Protein AF-Q95S35-F1 (afdb_monomer_lite)

Structure (mmCIF, N/CA/C/O backbone):
data_AF-Q95S35-F1
#
_entry.id   AF-Q95S35-F1
#
loop_
_atom_site.group_PDB
_atom_site.id
_atom_site.type_symbol
_atom_site.label_atom_id
_atom_site.label_alt_id
_atom_site.label_comp_id
_atom_site.label_asym_id
_atom_site.label_entity_id
_atom_site.label_seq_id
_atom_site.pdbx_PDB_ins_code
_atom_site.Cartn_x
_atom_site.Cartn_y
_atom_site.Cartn_z
_atom_site.occupancy
_atom_site.B_iso_or_equiv
_atom_site.auth_seq_id
_atom_site.auth_comp_id
_atom_site.auth_asym_id
_atom_site.auth_atom_id
_atom_site.pdbx_PDB_model_num
ATOM 1 N N . MET A 1 1 ? -9.728 0.705 -8.463 1.00 83.88 1 MET A N 1
ATOM 2 C CA . MET A 1 1 ? -9.056 1.647 -9.399 1.00 83.88 1 MET A CA 1
ATOM 3 C C . MET A 1 1 ? -8.143 0.856 -10.337 1.00 83.88 1 MET A C 1
ATOM 5 O O . MET A 1 1 ? -7.482 -0.050 -9.849 1.00 83.88 1 MET A O 1
ATOM 9 N N . VAL A 1 2 ? -8.107 1.145 -11.646 1.00 93.69 2 VAL A N 1
ATOM 10 C CA . VAL A 1 2 ? -7.229 0.457 -12.625 1.00 93.69 2 VAL A CA 1
ATOM 11 C C . VAL A 1 2 ? -6.311 1.479 -13.291 1.00 93.69 2 VAL A C 1
ATOM 13 O O . VAL A 1 2 ? -6.797 2.504 -13.760 1.00 93.69 2 VAL A O 1
ATOM 16 N N . TYR A 1 3 ? -5.009 1.204 -13.352 1.00 92.81 3 TYR A N 1
ATOM 17 C CA . TYR A 1 3 ? -4.012 2.102 -13.947 1.00 92.81 3 TYR A CA 1
ATOM 18 C C . TYR A 1 3 ? -2.842 1.329 -14.575 1.00 92.81 3 TYR A C 1
ATOM 20 O O . TYR A 1 3 ? -2.779 0.098 -14.523 1.00 92.81 3 TYR A O 1
ATOM 28 N N . ARG A 1 4 ? -1.932 2.062 -15.227 1.00 94.25 4 ARG A N 1
ATOM 29 C CA . ARG A 1 4 ? -0.715 1.526 -15.847 1.00 94.25 4 ARG A CA 1
ATOM 30 C C . ARG A 1 4 ? 0.497 1.874 -14.988 1.00 94.25 4 ARG A C 1
ATOM 32 O O . ARG A 1 4 ? 0.725 3.047 -14.716 1.00 94.25 4 ARG A O 1
ATOM 39 N N . SER A 1 5 ? 1.253 0.863 -14.572 1.00 92.44 5 SER A N 1
ATOM 40 C CA . SER A 1 5 ? 2.512 1.005 -13.834 1.00 92.44 5 SER A CA 1
ATOM 41 C C . SER A 1 5 ? 3.710 0.797 -14.768 1.00 92.44 5 SER A C 1
ATOM 43 O O . SER A 1 5 ? 3.579 0.150 -15.809 1.00 92.44 5 SER A O 1
ATOM 45 N N . GLY A 1 6 ? 4.868 1.368 -14.420 1.00 90.50 6 GLY A N 1
ATOM 46 C CA . GLY A 1 6 ? 6.092 1.252 -15.224 1.00 90.50 6 GLY A CA 1
ATOM 47 C C . GLY A 1 6 ? 5.921 1.783 -16.650 1.00 90.50 6 GLY A C 1
ATOM 48 O O . GLY A 1 6 ? 6.322 1.131 -17.616 1.00 90.50 6 GLY A O 1
ATOM 49 N N . VAL A 1 7 ? 5.247 2.927 -16.811 1.00 90.62 7 VAL A N 1
ATOM 50 C CA . VAL A 1 7 ? 5.074 3.554 -18.128 1.00 90.62 7 VAL A CA 1
ATOM 51 C C . VAL A 1 7 ? 6.456 3.924 -18.675 1.00 90.62 7 VAL A C 1
ATOM 53 O O . VAL A 1 7 ? 7.245 4.560 -17.984 1.00 90.62 7 VAL A O 1
ATOM 56 N N . GLY A 1 8 ? 6.758 3.484 -19.897 1.00 92.38 8 GLY A N 1
ATOM 57 C CA . GLY A 1 8 ? 8.081 3.614 -20.519 1.00 92.38 8 GLY A CA 1
ATOM 58 C C . GLY A 1 8 ? 8.943 2.349 -20.447 1.00 92.38 8 GLY A C 1
ATOM 59 O O . GLY A 1 8 ? 9.859 2.218 -21.249 1.00 92.38 8 GLY A O 1
ATOM 60 N N . SER A 1 9 ? 8.624 1.397 -19.561 1.00 93.50 9 SER A N 1
ATOM 61 C CA . SER A 1 9 ? 9.297 0.092 -19.498 1.00 93.50 9 SER A CA 1
ATOM 62 C C . SER A 1 9 ? 8.356 -1.066 -19.828 1.00 93.50 9 SER A C 1
ATOM 64 O O . SER A 1 9 ? 8.545 -1.733 -20.839 1.00 93.50 9 SER A O 1
ATOM 66 N N . SER A 1 10 ? 7.322 -1.298 -19.016 1.00 93.69 10 SER A N 1
ATOM 67 C CA . SER A 1 10 ? 6.416 -2.449 -19.166 1.00 93.69 10 SER A CA 1
ATOM 68 C C . SER A 1 10 ? 4.968 -2.069 -19.466 1.00 93.69 10 SER A C 1
ATOM 70 O O . SER A 1 10 ? 4.256 -2.835 -20.113 1.00 93.69 10 SER A O 1
ATOM 72 N N . GLY A 1 11 ? 4.494 -0.909 -18.994 1.00 93.62 11 GLY A N 1
ATOM 73 C CA . GLY A 1 11 ? 3.079 -0.535 -19.110 1.00 93.62 11 GLY A CA 1
ATOM 74 C C . GLY A 1 11 ? 2.128 -1.552 -18.457 1.00 93.62 11 GLY A C 1
ATOM 75 O O . GLY A 1 11 ? 1.004 -1.768 -18.937 1.00 93.62 11 GLY A O 1
ATOM 76 N N . ALA A 1 12 ? 2.576 -2.201 -17.380 1.00 94.81 12 ALA A N 1
ATOM 77 C CA . ALA A 1 12 ? 1.829 -3.241 -16.687 1.00 94.81 12 ALA A CA 1
ATOM 78 C C . ALA A 1 12 ? 0.472 -2.716 -16.194 1.00 94.81 12 ALA A C 1
ATOM 80 O O . ALA A 1 12 ? 0.371 -1.623 -15.635 1.00 94.81 12 ALA A O 1
ATOM 81 N N . LYS A 1 13 ? -0.595 -3.492 -16.407 1.00 95.50 13 LYS A N 1
ATOM 82 C CA . LYS A 1 13 ? -1.930 -3.166 -15.892 1.00 95.50 13 LYS A CA 1
ATOM 83 C C . LYS A 1 13 ? -1.997 -3.558 -14.419 1.00 95.50 13 LYS A C 1
ATOM 85 O O . LYS A 1 13 ? -1.862 -4.734 -14.103 1.00 95.50 13 LYS A O 1
ATOM 90 N N . GLN A 1 14 ? -2.260 -2.593 -13.548 1.00 95.25 14 GLN A N 1
ATOM 91 C CA . GLN A 1 14 ? -2.424 -2.821 -12.117 1.00 95.25 14 GLN A CA 1
ATOM 92 C C . GLN A 1 14 ? -3.841 -2.441 -11.684 1.00 95.25 14 GLN A C 1
ATOM 94 O O . GLN A 1 14 ? -4.389 -1.424 -12.117 1.00 95.25 14 GLN A O 1
ATOM 99 N N . THR A 1 15 ? -4.437 -3.275 -10.833 1.00 96.25 15 THR A N 1
ATOM 100 C CA . THR A 1 15 ? -5.753 -3.035 -10.232 1.00 96.25 15 THR A CA 1
ATOM 101 C C . THR A 1 15 ? -5.589 -2.940 -8.724 1.00 96.25 15 THR A C 1
ATOM 103 O O . THR A 1 15 ? -4.959 -3.800 -8.119 1.00 96.25 15 THR A O 1
ATOM 106 N N . MET A 1 16 ? -6.148 -1.890 -8.130 1.00 95.69 16 MET A N 1
ATOM 107 C CA . MET A 1 16 ? -6.131 -1.646 -6.692 1.00 95.69 16 MET A CA 1
ATOM 108 C C . MET A 1 16 ? -7.524 -1.859 -6.100 1.00 95.69 16 MET A C 1
ATOM 110 O O . MET A 1 16 ? -8.508 -1.301 -6.612 1.00 95.69 16 MET A O 1
ATOM 114 N N . TYR A 1 17 ? -7.555 -2.632 -5.016 1.00 96.56 17 TYR A N 1
ATOM 115 C CA . TYR A 1 17 ? -8.720 -2.948 -4.195 1.00 96.56 17 TYR A CA 1
ATOM 116 C C . TYR A 1 17 ? -8.540 -2.365 -2.790 1.00 96.56 17 TYR A C 1
ATOM 118 O O . TYR A 1 17 ? -7.418 -2.105 -2.363 1.00 96.56 17 TYR A O 1
ATOM 126 N N . TYR A 1 18 ? -9.652 -2.157 -2.094 1.00 96.19 18 TYR A N 1
ATOM 127 C CA . TYR A 1 18 ? -9.701 -1.642 -0.730 1.00 96.19 18 TYR A CA 1
ATOM 128 C C . TYR A 1 18 ? -10.689 -2.482 0.077 1.00 96.19 18 TYR A C 1
ATOM 130 O O . TYR A 1 18 ? -11.750 -2.834 -0.441 1.00 96.19 18 TYR A O 1
ATOM 138 N N . CYS A 1 19 ? -10.346 -2.782 1.326 1.00 96.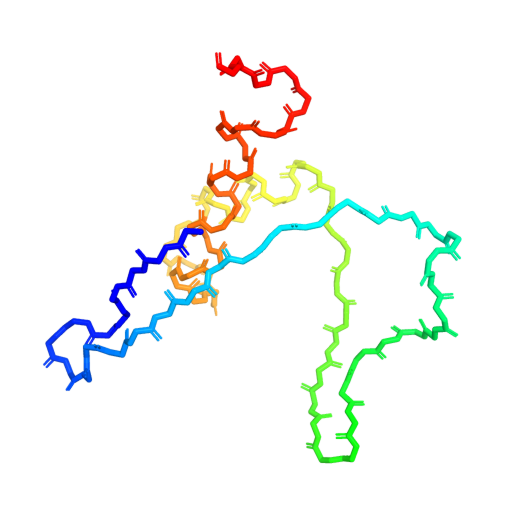38 19 CYS A N 1
ATOM 139 C CA . CYS A 1 19 ? -11.236 -3.419 2.287 1.00 96.38 19 CYS A CA 1
ATOM 140 C C . CYS A 1 19 ? -11.030 -2.803 3.673 1.00 96.38 19 CYS A C 1
ATOM 142 O O . CYS A 1 19 ? -9.944 -2.319 3.992 1.00 96.38 19 CYS A O 1
ATOM 144 N N . GLU A 1 20 ? -12.095 -2.804 4.465 1.00 95.94 20 GLU A N 1
ATOM 145 C CA . GLU A 1 20 ? -12.065 -2.462 5.884 1.00 95.94 20 GLU A CA 1
ATOM 146 C C . GLU A 1 20 ? -11.997 -3.772 6.663 1.00 95.94 20 GLU A C 1
ATOM 148 O O . GLU A 1 20 ? -12.723 -4.712 6.341 1.00 95.94 20 GLU A O 1
ATOM 153 N N . VAL A 1 21 ? -11.102 -3.838 7.644 1.00 95.75 21 VAL A N 1
ATOM 154 C CA . VAL A 1 21 ? -10.869 -5.027 8.467 1.00 95.75 21 VAL A CA 1
ATOM 155 C C . VAL A 1 21 ? -10.804 -4.635 9.935 1.00 95.75 21 VAL A C 1
ATOM 157 O O . VAL A 1 21 ? -10.511 -3.487 10.276 1.00 95.75 21 VAL A O 1
ATOM 160 N N . THR A 1 22 ? -11.075 -5.604 10.796 1.00 96.75 22 THR A N 1
ATOM 161 C CA . THR A 1 22 ? -10.975 -5.505 12.251 1.00 96.75 22 THR A CA 1
ATOM 162 C C . THR A 1 22 ? -10.088 -6.625 12.791 1.00 96.75 22 THR A C 1
ATOM 164 O O . THR A 1 22 ? -9.792 -7.589 12.085 1.00 96.75 22 THR A O 1
ATOM 167 N N . ASP A 1 23 ? -9.717 -6.559 14.070 1.00 96.25 23 ASP A N 1
ATOM 168 C CA . ASP A 1 23 ? -8.952 -7.638 14.714 1.00 96.25 23 ASP A CA 1
ATOM 169 C C . ASP A 1 23 ? -9.694 -8.983 14.717 1.00 96.25 23 ASP A C 1
ATOM 171 O O . ASP A 1 23 ? -9.062 -10.036 14.778 1.00 96.25 23 ASP A O 1
ATOM 175 N N . ALA A 1 24 ? -11.028 -8.973 14.605 1.00 97.38 24 ALA A N 1
ATOM 176 C CA . ALA A 1 24 ? -11.822 -10.194 14.499 1.00 97.38 24 ALA A CA 1
ATOM 177 C C . ALA A 1 24 ? -11.603 -10.938 13.167 1.00 97.38 24 ALA A C 1
ATOM 179 O O . ALA A 1 24 ? -11.835 -12.143 13.101 1.00 97.38 24 ALA A O 1
ATOM 180 N N . ASP A 1 25 ? -11.131 -10.244 12.127 1.00 95.50 25 ASP A N 1
ATOM 181 C CA . ASP A 1 25 ? -10.831 -10.827 10.814 1.00 95.50 25 ASP A CA 1
ATOM 182 C C . ASP A 1 25 ? -9.422 -11.459 10.763 1.00 95.50 25 ASP A C 1
ATOM 184 O O . ASP A 1 25 ? -9.042 -12.090 9.772 1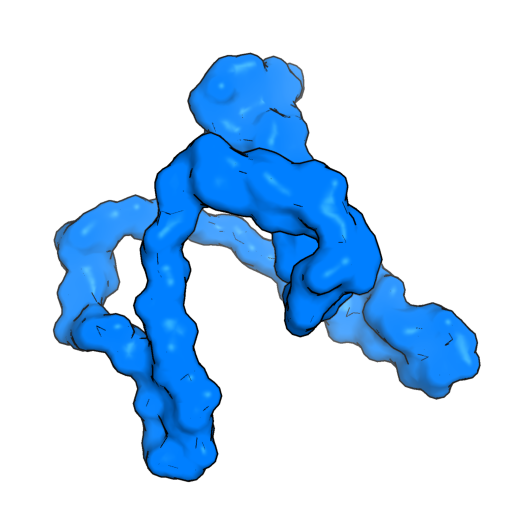.00 95.50 25 ASP A O 1
ATOM 188 N N . LYS A 1 26 ? -8.622 -11.308 11.829 1.00 94.62 26 LYS A N 1
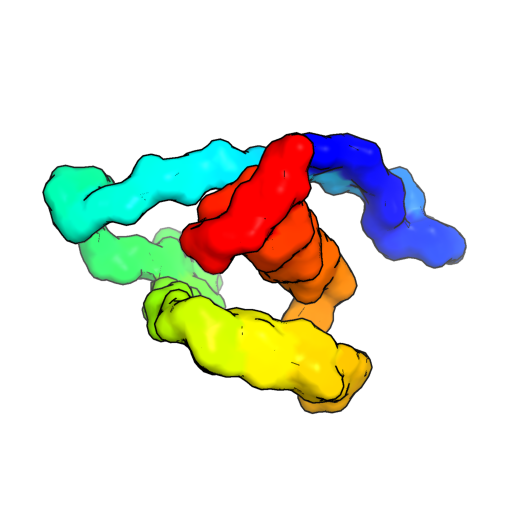ATOM 189 C CA . LYS A 1 26 ? -7.231 -11.769 11.893 1.00 94.62 26 LYS A CA 1
ATOM 190 C C . LYS A 1 26 ? -7.164 -13.269 12.190 1.00 94.62 26 LYS A C 1
ATOM 192 O O . LYS A 1 26 ? -7.311 -13.705 13.327 1.00 94.62 26 LYS A O 1
ATOM 197 N N . ALA A 1 27 ? -6.894 -14.072 11.160 1.00 93.81 27 ALA A N 1
ATOM 198 C CA . ALA A 1 27 ? -6.730 -15.522 11.304 1.00 93.81 27 ALA A CA 1
ATOM 199 C C . ALA A 1 27 ? -5.332 -15.933 11.812 1.00 93.81 27 ALA A C 1
ATOM 201 O O . ALA A 1 27 ? -5.196 -16.930 12.520 1.00 93.81 27 ALA A O 1
ATOM 202 N N . THR A 1 28 ? -4.288 -15.186 11.439 1.00 91.94 28 THR A N 1
ATOM 203 C CA . THR A 1 28 ? -2.883 -15.433 11.814 1.00 91.94 28 THR A CA 1
ATOM 204 C C . THR A 1 28 ? -2.121 -14.105 11.938 1.00 91.94 28 THR A C 1
ATOM 206 O O . THR A 1 28 ? -2.680 -13.033 11.708 1.00 91.94 28 THR A O 1
ATOM 209 N N . GLY A 1 29 ? -0.825 -14.154 12.272 1.00 90.25 29 GLY A N 1
ATOM 210 C CA . GLY A 1 29 ? 0.053 -12.975 12.249 1.00 90.25 29 GLY A CA 1
ATOM 211 C C . GLY A 1 29 ? 0.291 -12.371 10.855 1.00 90.25 29 GLY A C 1
ATOM 212 O O . GLY A 1 29 ? 0.836 -11.274 10.770 1.00 90.25 29 GLY A O 1
ATOM 213 N N . GLY A 1 30 ? -0.136 -13.048 9.780 1.00 92.06 30 GLY A N 1
ATOM 214 C CA . GLY A 1 30 ? 0.166 -12.670 8.399 1.00 92.06 30 GLY A CA 1
ATOM 215 C C . GLY A 1 30 ? 1.660 -12.778 8.067 1.00 92.06 30 GLY A C 1
ATOM 216 O O . GLY A 1 30 ? 2.414 -13.434 8.782 1.00 92.06 30 GLY A O 1
ATOM 217 N N . GLY A 1 31 ? 2.073 -12.132 6.976 1.00 93.88 31 GLY A N 1
ATOM 218 C CA . GLY A 1 31 ? 3.457 -12.126 6.495 1.00 93.88 31 GLY A CA 1
ATOM 219 C C . GLY A 1 31 ? 3.662 -13.046 5.296 1.00 93.88 31 GLY A C 1
ATOM 220 O O . GLY A 1 31 ? 2.705 -13.374 4.595 1.00 93.88 31 GLY A O 1
ATOM 221 N N . GLY A 1 32 ? 4.917 -13.407 5.044 1.00 91.88 32 GLY A N 1
ATOM 222 C CA . GLY A 1 32 ? 5.293 -14.265 3.922 1.00 91.88 32 GLY A CA 1
ATOM 223 C C . GLY A 1 32 ? 5.000 -15.744 4.175 1.00 91.88 32 GLY A C 1
ATOM 224 O O . GLY A 1 32 ? 5.016 -16.202 5.321 1.00 91.88 32 GLY A O 1
ATOM 225 N N . VAL A 1 33 ? 4.745 -16.488 3.101 1.00 93.75 33 VAL A N 1
ATOM 226 C CA . VAL A 1 33 ? 4.707 -17.957 3.102 1.00 93.75 33 VAL A CA 1
ATOM 227 C C . VAL A 1 33 ? 5.914 -18.528 2.355 1.00 93.75 33 VAL A C 1
ATOM 229 O O . VAL A 1 33 ? 6.446 -17.893 1.452 1.00 93.75 33 VAL A O 1
ATOM 232 N N . ASP A 1 34 ? 6.346 -19.733 2.726 1.00 93.94 34 ASP A N 1
ATOM 233 C CA . ASP A 1 34 ? 7.476 -20.437 2.107 1.00 93.94 34 ASP A CA 1
ATOM 234 C C . ASP A 1 34 ? 8.777 -19.607 2.057 1.00 93.94 34 ASP A C 1
ATOM 236 O O . ASP A 1 34 ? 9.440 -19.436 3.082 1.00 93.94 34 ASP A O 1
ATOM 240 N N . ASP A 1 35 ? 9.170 -19.127 0.877 1.00 95.44 35 ASP A N 1
ATOM 241 C CA . ASP A 1 35 ? 10.382 -18.344 0.630 1.00 95.44 35 ASP A CA 1
ATOM 242 C C . ASP A 1 35 ? 10.152 -16.822 0.644 1.00 95.44 35 ASP A C 1
ATOM 244 O O . ASP A 1 35 ? 11.091 -16.043 0.448 1.00 95.44 35 ASP A O 1
ATOM 248 N N . GLU A 1 36 ? 8.927 -16.370 0.918 1.00 96.75 36 GLU A N 1
ATOM 249 C CA . GLU A 1 36 ? 8.604 -14.952 1.029 1.00 96.75 36 GLU A CA 1
ATOM 250 C C . GLU A 1 36 ? 9.109 -14.344 2.346 1.00 96.75 36 GLU A C 1
ATOM 252 O O . GLU A 1 36 ? 8.781 -14.784 3.449 1.00 96.75 36 GLU A O 1
ATOM 257 N N . ILE A 1 37 ? 9.845 -13.236 2.237 1.00 95.38 37 ILE A N 1
ATOM 258 C CA . ILE A 1 37 ? 10.316 -12.449 3.383 1.00 95.38 37 ILE A CA 1
ATOM 259 C C . ILE A 1 37 ? 9.457 -11.187 3.476 1.00 95.38 37 ILE A C 1
ATOM 261 O O . ILE A 1 37 ? 9.824 -10.129 2.963 1.00 95.38 37 ILE A O 1
ATOM 265 N N . ILE A 1 38 ? 8.27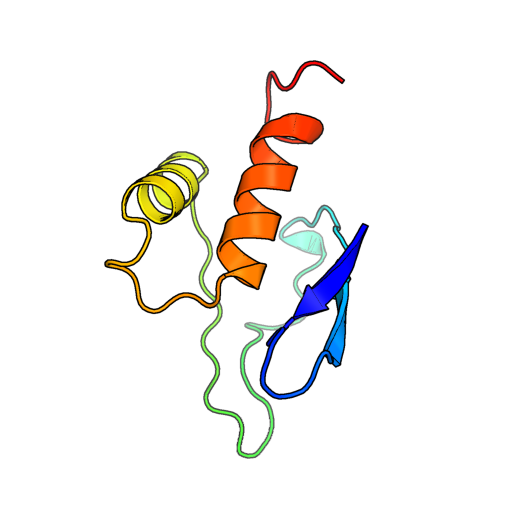3 -11.316 4.080 1.00 95.50 38 ILE A N 1
ATOM 266 C CA . ILE A 1 38 ? 7.290 -10.229 4.193 1.00 95.50 38 ILE A CA 1
ATOM 267 C C . ILE A 1 38 ? 6.902 -10.028 5.658 1.00 95.50 38 ILE A C 1
ATOM 269 O O . ILE A 1 38 ? 6.476 -10.962 6.335 1.00 95.50 38 ILE A O 1
ATOM 273 N N . GLU A 1 39 ? 7.006 -8.782 6.116 1.00 94.50 39 GLU A N 1
ATOM 274 C CA . GLU A 1 39 ? 6.545 -8.322 7.426 1.00 94.50 39 GLU A CA 1
ATOM 275 C C . GLU A 1 39 ? 5.231 -7.544 7.278 1.00 94.50 39 GLU A C 1
ATOM 277 O O . GLU A 1 39 ? 5.076 -6.724 6.369 1.00 94.50 39 GLU A O 1
ATOM 282 N N . VAL A 1 40 ? 4.284 -7.787 8.187 1.00 94.56 40 VAL A N 1
ATOM 283 C CA . VAL A 1 40 ? 3.048 -7.002 8.278 1.00 94.56 40 VAL A CA 1
ATOM 284 C C . VAL A 1 40 ? 3.300 -5.783 9.153 1.00 94.56 40 VAL A C 1
ATOM 286 O O . VAL A 1 40 ? 3.666 -5.920 10.317 1.00 94.56 40 VAL A O 1
ATOM 289 N N . VAL A 1 41 ? 3.045 -4.595 8.605 1.00 94.00 41 VAL A N 1
ATOM 290 C CA . VAL A 1 41 ? 3.107 -3.332 9.346 1.00 94.00 41 VAL A CA 1
ATOM 291 C C . VAL A 1 41 ? 1.718 -2.714 9.452 1.00 94.00 41 VAL A C 1
ATOM 293 O O . VAL A 1 41 ? 0.988 -2.607 8.466 1.00 94.00 41 VAL A O 1
ATOM 296 N N . GLU A 1 42 ? 1.361 -2.285 10.657 1.00 95.50 42 GLU A N 1
ATOM 297 C CA . GLU A 1 42 ? 0.140 -1.535 10.936 1.00 95.50 42 GLU A CA 1
ATOM 298 C C . GLU A 1 42 ? 0.535 -0.071 11.166 1.00 95.50 42 GLU A C 1
ATOM 300 O O . GLU A 1 42 ? 1.373 0.226 12.015 1.00 95.50 42 GLU A O 1
ATOM 305 N N . LEU A 1 43 ? -0.022 0.847 10.372 1.00 95.62 43 LEU A N 1
ATOM 306 C CA . LEU A 1 43 ? 0.279 2.276 10.462 1.00 95.62 43 LEU A CA 1
ATOM 307 C C . LEU A 1 43 ? -0.936 3.031 10.988 1.00 95.62 43 LEU A C 1
ATOM 309 O O . LEU A 1 43 ? -2.044 2.896 10.464 1.00 95.62 43 LEU A O 1
ATOM 313 N N . SER A 1 44 ? -0.714 3.909 11.961 1.00 97.56 44 SER A N 1
ATOM 314 C CA . SER A 1 44 ? -1.691 4.940 12.295 1.00 97.56 44 SER A CA 1
ATOM 315 C C . SER A 1 44 ? -1.919 5.882 11.106 1.00 97.56 44 SER A C 1
ATOM 317 O O . SER A 1 44 ? -1.081 6.031 10.210 1.00 97.56 44 SER A O 1
ATOM 319 N N . LEU A 1 45 ? -3.047 6.597 11.118 1.00 96.38 45 LEU A N 1
ATOM 320 C CA . LEU A 1 45 ? -3.358 7.584 10.078 1.00 96.38 45 LEU A CA 1
AT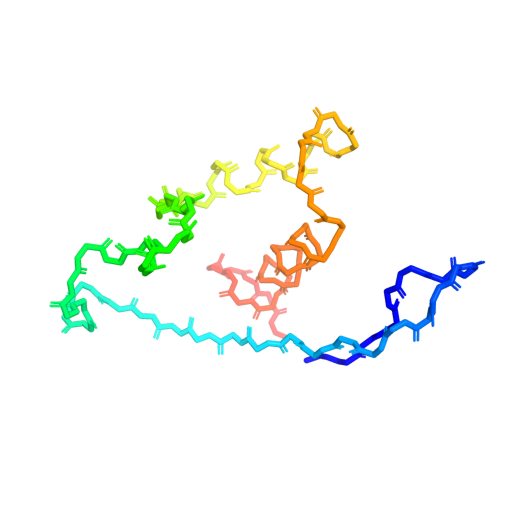OM 321 C C . LEU A 1 45 ? -2.273 8.665 9.951 1.00 96.38 45 LEU A C 1
ATOM 323 O O . LEU A 1 45 ? -1.961 9.100 8.845 1.00 96.38 45 LEU A O 1
ATOM 327 N N . GLU A 1 46 ? -1.671 9.089 11.061 1.00 96.56 46 GLU A N 1
ATOM 328 C CA . GLU A 1 46 ? -0.618 10.108 11.045 1.00 96.56 46 GLU A CA 1
ATOM 329 C C . GLU A 1 46 ? 0.706 9.567 10.489 1.00 96.56 46 GLU A C 1
ATOM 331 O O . GLU A 1 46 ? 1.397 10.266 9.746 1.00 96.56 46 GLU A O 1
ATOM 336 N N . GLU A 1 47 ? 1.044 8.306 10.765 1.00 96.44 47 GLU A N 1
ATOM 337 C CA . GLU A 1 47 ? 2.202 7.648 10.152 1.00 96.44 47 GLU A CA 1
ATOM 338 C C . GLU A 1 47 ? 2.027 7.486 8.643 1.00 96.44 47 GLU A C 1
ATOM 340 O O . GLU A 1 47 ? 2.934 7.833 7.884 1.00 96.44 47 GLU A O 1
ATOM 345 N N . ALA A 1 48 ? 0.845 7.057 8.196 1.00 95.69 48 ALA A N 1
ATOM 346 C CA . ALA A 1 48 ? 0.530 6.942 6.776 1.00 95.69 48 ALA A CA 1
ATOM 347 C C . ALA A 1 48 ? 0.572 8.306 6.056 1.00 95.69 48 ALA A C 1
ATOM 349 O O . ALA A 1 48 ? 1.088 8.401 4.941 1.00 95.69 48 ALA A O 1
ATOM 350 N N . LYS A 1 49 ? 0.106 9.396 6.688 1.00 94.88 49 LYS A N 1
ATOM 351 C CA . LYS A 1 49 ? 0.258 10.760 6.137 1.00 94.88 49 LYS A CA 1
ATOM 352 C C . LYS A 1 49 ? 1.722 11.160 6.008 1.00 94.88 49 LYS A C 1
ATOM 354 O O . LYS A 1 49 ? 2.125 11.677 4.967 1.00 94.88 49 LYS A O 1
ATOM 359 N N . ARG A 1 50 ? 2.525 10.911 7.044 1.00 94.56 50 ARG A N 1
ATOM 360 C CA . ARG A 1 50 ? 3.962 11.207 7.036 1.00 94.56 50 ARG A CA 1
ATOM 361 C C . ARG A 1 50 ? 4.690 10.428 5.941 1.00 94.56 50 ARG A C 1
ATOM 363 O O . ARG A 1 50 ? 5.556 10.989 5.276 1.00 94.56 50 ARG A O 1
ATOM 370 N N . MET A 1 51 ? 4.296 9.181 5.700 1.00 94.12 51 MET A N 1
ATOM 371 C CA . MET A 1 51 ? 4.821 8.363 4.606 1.00 94.12 51 MET A CA 1
ATOM 372 C C . MET A 1 51 ? 4.560 9.008 3.236 1.00 94.12 51 MET A C 1
ATOM 374 O O . MET A 1 51 ? 5.481 9.109 2.430 1.00 94.12 51 MET A O 1
ATOM 378 N N . ILE A 1 52 ? 3.352 9.534 2.990 1.00 93.75 52 ILE A N 1
ATOM 379 C CA . ILE A 1 52 ? 3.051 10.298 1.763 1.00 93.75 52 ILE A CA 1
ATOM 380 C C . ILE A 1 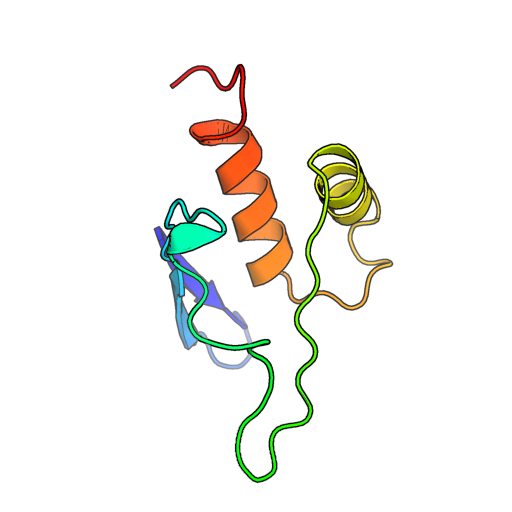52 ? 3.926 11.558 1.674 1.00 93.75 52 ILE A C 1
ATOM 382 O O . ILE A 1 52 ? 4.489 11.842 0.618 1.00 93.75 52 ILE A O 1
ATOM 386 N N . GLN A 1 53 ? 4.067 12.304 2.774 1.00 93.19 53 GLN A N 1
ATOM 387 C CA . GLN A 1 53 ? 4.832 13.559 2.824 1.00 93.19 53 GLN A CA 1
ATOM 388 C C . GLN A 1 53 ? 6.331 13.375 2.552 1.00 93.19 53 GLN A C 1
ATOM 390 O O . GLN A 1 53 ? 6.968 14.289 2.034 1.00 93.19 53 GLN A O 1
ATOM 395 N N . GLN A 1 54 ? 6.894 12.204 2.863 1.00 92.19 54 GLN A N 1
ATOM 396 C CA . GLN A 1 54 ? 8.281 11.870 2.526 1.00 92.19 54 GLN A CA 1
ATOM 397 C C . GLN A 1 54 ? 8.517 11.756 1.010 1.00 92.19 54 GLN A C 1
ATOM 399 O O . GLN A 1 54 ? 9.661 11.850 0.562 1.00 92.19 54 GLN A O 1
ATOM 404 N N . GLY A 1 55 ? 7.462 11.574 0.207 1.00 83.38 55 GLY A N 1
ATOM 405 C CA . GLY A 1 55 ? 7.559 11.497 -1.249 1.00 83.38 55 GLY A CA 1
ATOM 406 C C . GLY A 1 55 ? 8.575 10.447 -1.711 1.00 83.38 55 GLY A C 1
ATOM 407 O O . GLY A 1 55 ? 8.571 9.317 -1.235 1.00 83.38 55 GLY A O 1
ATOM 408 N N . ALA A 1 56 ? 9.473 10.832 -2.622 1.00 79.00 56 ALA A N 1
ATOM 409 C CA . ALA A 1 56 ? 10.491 9.946 -3.197 1.00 79.00 56 ALA A CA 1
ATOM 410 C C . ALA A 1 56 ? 11.643 9.574 -2.238 1.00 79.00 56 ALA A C 1
ATOM 412 O O . ALA A 1 56 ? 12.564 8.871 -2.641 1.00 79.00 56 ALA A O 1
ATOM 413 N N . VAL A 1 57 ? 11.626 10.065 -0.993 1.00 86.75 57 VAL A N 1
ATOM 414 C CA . VAL A 1 57 ? 12.660 9.768 0.015 1.00 86.75 57 VAL A CA 1
ATOM 415 C C . VAL A 1 57 ? 12.360 8.461 0.766 1.00 86.75 57 VAL A C 1
ATOM 417 O O . VAL A 1 57 ? 13.224 7.946 1.470 1.00 86.75 57 VAL A O 1
ATOM 420 N N . ASN A 1 58 ? 11.158 7.893 0.614 1.00 85.94 58 ASN A N 1
ATOM 421 C CA . ASN A 1 58 ? 10.841 6.564 1.138 1.00 85.94 58 ASN A CA 1
ATOM 422 C C . ASN A 1 58 ? 11.084 5.464 0.079 1.00 85.94 58 ASN A C 1
ATOM 424 O O . ASN A 1 58 ? 11.097 5.724 -1.121 1.00 85.94 58 ASN A O 1
ATOM 428 N N . ASN A 1 59 ? 11.235 4.215 0.530 1.00 87.12 59 ASN A N 1
ATOM 429 C CA . ASN A 1 59 ? 11.447 3.046 -0.341 1.00 87.12 59 ASN A CA 1
ATOM 430 C C . ASN A 1 59 ? 10.138 2.433 -0.872 1.00 87.12 59 ASN A C 1
ATOM 432 O O . ASN A 1 59 ? 10.113 1.278 -1.295 1.00 87.12 59 ASN A O 1
ATOM 436 N N . SER A 1 60 ? 9.024 3.163 -0.805 1.00 90.81 60 SER A N 1
ATOM 437 C CA . SER A 1 60 ? 7.717 2.608 -1.153 1.00 90.81 60 SER A CA 1
ATOM 438 C C . SER A 1 60 ? 7.463 2.723 -2.649 1.00 90.81 60 SER A C 1
ATOM 440 O O . SER A 1 60 ? 7.770 3.753 -3.255 1.00 90.81 60 SER A O 1
ATOM 442 N N . PRO A 1 61 ? 6.849 1.709 -3.277 1.00 90.69 61 PRO A N 1
ATOM 443 C CA . PRO A 1 61 ? 6.486 1.818 -4.676 1.00 90.69 61 PRO A CA 1
ATOM 444 C C . PRO A 1 61 ? 5.422 2.919 -4.859 1.00 90.69 61 PRO A C 1
ATOM 446 O O . PRO A 1 61 ? 4.554 3.084 -3.994 1.00 90.69 61 PRO A O 1
ATOM 449 N N . PRO A 1 62 ? 5.401 3.631 -6.004 1.00 90.38 62 PRO A N 1
ATOM 450 C CA . PRO A 1 62 ? 4.416 4.686 -6.266 1.00 90.38 62 PRO A CA 1
ATOM 451 C C . PRO A 1 62 ? 2.956 4.232 -6.113 1.00 90.38 62 PRO A C 1
ATOM 453 O O . PRO A 1 62 ? 2.097 5.011 -5.706 1.00 90.38 62 PRO A O 1
ATOM 456 N N . SER A 1 63 ? 2.677 2.957 -6.398 1.00 92.31 63 SER A N 1
ATOM 457 C CA . SER A 1 63 ? 1.369 2.325 -6.211 1.00 92.31 63 SER A CA 1
ATOM 458 C C . SER A 1 63 ? 0.904 2.321 -4.751 1.00 92.31 63 SER A C 1
ATOM 460 O O . SER A 1 63 ? -0.278 2.536 -4.495 1.00 92.31 63 SER A O 1
ATOM 462 N N . CYS A 1 64 ? 1.811 2.117 -3.792 1.00 93.62 64 CYS A N 1
ATOM 463 C CA . CYS A 1 64 ? 1.494 2.165 -2.365 1.00 93.62 64 CYS A CA 1
ATOM 464 C C . CYS A 1 64 ? 1.077 3.585 -1.958 1.00 93.62 64 CYS A C 1
ATOM 466 O O . CYS A 1 64 ? -0.007 3.782 -1.409 1.00 93.62 64 CYS A O 1
ATOM 468 N N . LEU A 1 65 ? 1.878 4.590 -2.334 1.00 94.19 65 LEU A N 1
ATOM 469 C CA . LEU A 1 65 ? 1.581 5.996 -2.043 1.00 94.19 65 LEU A CA 1
ATOM 470 C C . LEU A 1 65 ? 0.273 6.449 -2.706 1.00 94.19 65 LEU A C 1
ATOM 472 O O . LEU A 1 65 ? -0.519 7.151 -2.084 1.00 94.19 65 LEU A O 1
ATOM 476 N N . MET A 1 66 ? 0.005 6.001 -3.938 1.00 93.44 66 MET A N 1
ATOM 477 C CA . MET A 1 66 ? -1.268 6.242 -4.623 1.00 93.44 66 MET A CA 1
ATOM 478 C C . MET A 1 66 ? -2.459 5.684 -3.837 1.00 93.44 66 MET A C 1
ATOM 480 O O . MET A 1 66 ? -3.477 6.365 -3.714 1.00 93.44 66 MET A O 1
ATOM 484 N N . GLY A 1 67 ? -2.332 4.474 -3.287 1.00 95.38 67 GLY A N 1
ATOM 485 C CA . GLY A 1 67 ? -3.379 3.856 -2.476 1.00 95.38 67 GLY A CA 1
ATOM 486 C C . GLY A 1 67 ? -3.665 4.636 -1.200 1.00 95.38 67 GLY A C 1
ATOM 487 O O . GLY A 1 67 ? -4.827 4.910 -0.904 1.00 95.38 67 GLY A O 1
ATOM 488 N N . LEU A 1 68 ? -2.617 5.080 -0.500 1.00 95.50 68 LEU A N 1
ATOM 489 C CA . LEU A 1 68 ? -2.770 5.920 0.689 1.00 95.50 68 LEU A CA 1
ATOM 490 C C . LEU A 1 68 ? -3.399 7.280 0.345 1.00 95.50 68 LEU A C 1
ATOM 492 O O . LEU A 1 68 ? -4.329 7.712 1.023 1.00 95.50 68 LEU A O 1
ATOM 496 N N . MET A 1 69 ? -2.960 7.935 -0.736 1.00 94.81 69 MET A N 1
ATOM 497 C CA . MET A 1 69 ? -3.558 9.195 -1.200 1.00 94.81 69 MET A CA 1
ATOM 498 C C . MET A 1 69 ? -5.043 9.031 -1.548 1.00 94.81 69 MET A C 1
ATOM 500 O O . MET A 1 69 ? -5.862 9.859 -1.148 1.00 94.81 69 MET A O 1
ATOM 504 N N . TRP A 1 70 ? -5.412 7.952 -2.247 1.00 95.75 70 TRP A N 1
ATOM 505 C CA . TRP A 1 70 ? -6.812 7.646 -2.538 1.00 95.75 70 TRP A CA 1
ATOM 506 C C . TRP A 1 70 ? -7.615 7.420 -1.253 1.00 95.75 70 TRP A C 1
ATOM 508 O O . TRP A 1 70 ? -8.708 7.974 -1.119 1.00 95.75 70 TRP A O 1
ATOM 518 N N . PHE A 1 71 ? -7.070 6.668 -0.294 1.00 96.56 71 PHE A N 1
ATOM 519 C CA . PHE A 1 71 ? -7.719 6.427 0.991 1.00 96.56 71 PHE A CA 1
ATOM 520 C C . PHE A 1 71 ? -7.988 7.739 1.743 1.00 96.56 71 PHE A C 1
ATOM 522 O O . PHE A 1 71 ? -9.126 7.984 2.140 1.00 96.56 71 PHE A O 1
ATOM 529 N N . PHE A 1 72 ? -6.996 8.628 1.868 1.00 96.19 72 PHE A N 1
ATOM 530 C CA . PHE A 1 72 ? -7.188 9.918 2.543 1.00 96.19 72 PHE A CA 1
ATOM 531 C C . PHE A 1 72 ? -8.182 10.840 1.838 1.00 96.19 72 PHE A C 1
ATOM 533 O O . PHE A 1 72 ? -8.884 11.593 2.507 1.00 96.19 72 PHE A O 1
ATOM 540 N N . ALA A 1 73 ? -8.270 10.767 0.510 1.00 95.00 73 ALA A N 1
ATOM 541 C CA . ALA A 1 73 ? -9.210 11.575 -0.253 1.00 95.00 73 ALA A CA 1
ATOM 542 C C . ALA A 1 73 ? -10.658 11.056 -0.195 1.00 95.00 73 ALA A C 1
ATOM 544 O O . ALA A 1 73 ? -11.575 11.859 -0.317 1.00 95.00 73 ALA A O 1
ATOM 545 N N . ASN A 1 74 ? -10.877 9.744 -0.023 1.00 95.06 74 ASN A N 1
ATOM 546 C CA . ASN A 1 74 ? -12.197 9.131 -0.250 1.00 95.06 74 ASN A CA 1
ATOM 547 C C . ASN A 1 74 ? -12.769 8.355 0.946 1.00 95.06 74 ASN A C 1
ATOM 549 O O . ASN A 1 74 ? -13.968 8.091 0.969 1.00 95.06 74 ASN A O 1
ATOM 553 N N . ARG A 1 75 ? -11.933 7.904 1.888 1.00 95.06 75 ARG A N 1
ATOM 554 C CA . ARG A 1 75 ? -12.330 6.933 2.928 1.00 95.06 75 ARG A CA 1
ATOM 555 C C . ARG A 1 75 ? -11.883 7.302 4.339 1.00 95.06 75 ARG A C 1
ATOM 557 O O . ARG A 1 75 ? -12.519 6.863 5.289 1.00 95.06 75 ARG A O 1
ATOM 564 N N . ALA A 1 76 ? -10.816 8.087 4.499 1.00 94.88 76 ALA A N 1
ATOM 565 C CA . ALA A 1 76 ? -10.359 8.493 5.825 1.00 94.88 76 ALA A CA 1
ATOM 566 C C . ALA A 1 76 ? -11.450 9.271 6.590 1.00 94.88 76 ALA A C 1
ATOM 568 O O . ALA A 1 76 ? -12.256 9.969 5.966 1.00 94.88 76 ALA A O 1
ATOM 569 N N . PRO A 1 77 ? -11.470 9.210 7.935 1.00 91.50 77 PRO A N 1
ATOM 570 C CA . PRO A 1 77 ? -12.413 9.985 8.736 1.00 91.50 77 PRO A CA 1
ATOM 571 C C . PRO A 1 77 ? -12.375 11.476 8.365 1.00 91.50 77 PRO A C 1
ATOM 573 O O . PRO A 1 77 ? -11.323 12.111 8.425 1.00 91.50 77 PRO A O 1
ATOM 576 N N . GLY A 1 78 ? -13.521 12.030 7.959 1.00 83.62 78 GLY A N 1
ATOM 577 C CA . GLY A 1 78 ? -13.640 13.425 7.516 1.00 83.62 78 GLY A CA 1
ATOM 578 C C . GLY A 1 78 ? -13.384 13.673 6.023 1.00 83.62 78 GLY A C 1
ATOM 579 O O . GLY A 1 78 ? -13.492 14.820 5.586 1.00 83.62 78 GLY A O 1
ATOM 580 N N . ALA A 1 79 ? -13.095 12.637 5.228 1.00 73.69 79 ALA A N 1
ATOM 581 C CA . ALA A 1 79 ? -13.129 12.735 3.773 1.00 73.69 79 ALA A CA 1
ATOM 582 C C . ALA A 1 79 ? -14.546 13.121 3.317 1.00 73.69 79 ALA A C 1
ATOM 584 O O . ALA A 1 79 ? -15.536 12.505 3.719 1.00 73.69 79 ALA A O 1
ATOM 585 N N . LYS A 1 80 ? -14.650 14.171 2.497 1.00 54.97 80 LYS A N 1
ATOM 586 C CA . LYS A 1 80 ? -15.908 14.526 1.836 1.00 54.97 80 LYS A CA 1
ATOM 587 C C . LYS A 1 80 ? -16.022 13.642 0.598 1.00 54.97 80 LYS A C 1
ATOM 589 O O . LYS A 1 80 ? -15.191 13.775 -0.297 1.00 54.97 80 LYS A O 1
ATOM 594 N N . ALA A 1 81 ? -16.986 12.724 0.614 1.00 54.22 81 ALA A N 1
ATOM 595 C CA . ALA A 1 81 ? -17.345 11.914 -0.547 1.00 54.22 81 ALA A CA 1
ATOM 596 C C . ALA A 1 81 ? -17.831 12.787 -1.712 1.00 54.22 81 ALA A C 1
ATOM 598 O O . ALA A 1 81 ? -18.468 13.833 -1.434 1.00 54.22 81 ALA A O 1
#

Radius of gyration: 14.86 Å; chains: 1; bounding box: 30×35×35 Å

Secondary structure (DSSP, 8-state):
-EEEESTTTT-EEEE-------GGG--S-----TT---------HHHHHHHHHTGGGS---HHHHHHHHHHHHHTSTT---

InterPro domains:
  IPR015797 NUDIX hydrolase-like domain superfamily [SSF55811] (2-74)

Organism: Drosophila melanogaster (NCBI:txid7227)

Foldseek 3Di:
DWAFPPVVHDRDIDDDDDDDDDPVPDPDLDFDDDPGHGHDDDDDLVRLVVVLVCPPVDPDDVVSSVVSVCCVCPPPVPRDD

Sequence (81 aa):
MVYRSGVGSSGAKQTMYYCEVTDADKATGGGGVDDEIIEVVELSLEEAKRMIQQGAVNNSPPSCLMGLMWFFANRAPGAKA

pLDDT: mean 92.27, std 7.23, range [54.22, 97.56]